Protein AF-A0A705ZGN1-F1 (afdb_monomer_lite)

Sequence (67 aa):
MMRISEKGITLIKEFEGCSLTAYPDPGTGGDPWTIGYGWTHSVDGKPVKPGMMIDEATAERLLKTGL

InterPro domains:
  IPR002196 Glycoside hydrolase, family 24 [PF00959] (13-65)
  IPR023346 Lysozyme-like domain superfamily [SSF53955] (2-66)
  IPR023347 Lysozyme domain superfamily [G3DSA:1.10.530.40] (1-67)
  IPR051018 Bacteriophage Glycosyl Hydrolase 24 [PTHR38107] (2-66)

Structure (mmCIF, N/CA/C/O backbone):
data_AF-A0A705ZGN1-F1
#
_entry.id   AF-A0A705ZGN1-F1
#
loop_
_atom_site.group_PDB
_atom_site.id
_atom_site.type_symbol
_atom_site.label_atom_id
_atom_site.label_alt_id
_atom_site.label_comp_id
_atom_site.label_asym_id
_atom_site.label_entity_id
_atom_site.label_seq_id
_atom_site.pdbx_PDB_ins_code
_atom_site.Cartn_x
_atom_site.Cartn_y
_atom_site.Cartn_z
_atom_site.occupancy
_atom_site.B_iso_or_equiv
_atom_site.auth_seq_id
_atom_site.auth_comp_id
_atom_site.auth_asym_id
_atom_site.auth_atom_id
_atom_site.pdbx_PDB_model_num
ATOM 1 N N . MET A 1 1 ? -26.324 -1.564 -0.610 1.00 60.59 1 MET A N 1
ATOM 2 C CA . MET A 1 1 ? -24.852 -1.516 -0.720 1.00 60.59 1 MET A CA 1
ATOM 3 C C . MET A 1 1 ? -24.304 -1.076 0.625 1.00 60.59 1 MET A C 1
ATOM 5 O O . MET A 1 1 ? -24.745 -0.034 1.101 1.00 60.59 1 MET A O 1
ATOM 9 N N . MET A 1 2 ? -23.441 -1.865 1.268 1.00 76.50 2 MET A N 1
ATOM 10 C CA . MET A 1 2 ? -22.783 -1.427 2.504 1.00 76.50 2 MET A CA 1
ATOM 11 C C . MET A 1 2 ? -21.679 -0.428 2.150 1.00 76.50 2 MET A C 1
ATOM 13 O O . MET A 1 2 ? -21.019 -0.576 1.128 1.00 76.50 2 MET A O 1
ATOM 17 N N . ARG A 1 3 ? -21.525 0.617 2.961 1.00 86.88 3 ARG A N 1
ATOM 18 C CA . ARG A 1 3 ? -20.431 1.583 2.861 1.00 86.88 3 ARG A CA 1
ATOM 19 C C . ARG A 1 3 ? -19.789 1.685 4.230 1.00 86.88 3 ARG A C 1
ATOM 21 O O . ARG A 1 3 ? -20.489 1.919 5.215 1.00 86.88 3 ARG A O 1
ATOM 28 N N . ILE A 1 4 ? -18.478 1.506 4.284 1.00 91.81 4 ILE A N 1
ATOM 29 C CA . ILE A 1 4 ? -17.717 1.716 5.511 1.00 91.81 4 ILE A CA 1
ATOM 30 C C . ILE A 1 4 ? -17.730 3.214 5.821 1.00 91.81 4 ILE A C 1
ATOM 32 O O . ILE A 1 4 ? -17.611 4.054 4.929 1.00 91.81 4 ILE A O 1
ATOM 36 N N . SER A 1 5 ? -17.941 3.553 7.091 1.00 95.19 5 SER A N 1
ATOM 37 C CA . SER A 1 5 ? -17.905 4.946 7.538 1.00 95.19 5 SER A CA 1
ATOM 38 C C . SER A 1 5 ? -16.488 5.517 7.460 1.00 95.19 5 SER A C 1
ATOM 40 O O . SER A 1 5 ? -15.511 4.775 7.527 1.00 95.19 5 SER A O 1
ATOM 42 N N . GLU A 1 6 ? -16.357 6.842 7.419 1.00 94.50 6 GLU A N 1
ATOM 43 C CA . GLU A 1 6 ? -15.043 7.500 7.457 1.00 94.50 6 GLU A CA 1
ATOM 44 C C . GLU A 1 6 ? -14.231 7.103 8.694 1.00 94.50 6 GLU A C 1
ATOM 46 O O . GLU A 1 6 ? -13.037 6.857 8.586 1.00 94.50 6 GLU A O 1
ATOM 51 N N . LYS A 1 7 ? -14.887 6.934 9.850 1.00 96.56 7 LYS A N 1
ATOM 52 C CA . LYS A 1 7 ? -14.238 6.433 11.072 1.00 96.56 7 LYS A CA 1
ATOM 53 C C . LYS A 1 7 ? -13.676 5.024 10.893 1.00 96.56 7 LYS A C 1
ATOM 55 O O . LYS A 1 7 ? -12.584 4.742 11.368 1.00 96.56 7 LYS A O 1
ATOM 60 N N . GLY A 1 8 ? -14.417 4.152 10.207 1.00 96.56 8 GLY A N 1
ATOM 61 C CA . GLY A 1 8 ? -13.949 2.806 9.879 1.00 96.56 8 GLY A CA 1
ATOM 62 C C . GLY A 1 8 ? -12.746 2.840 8.939 1.00 96.56 8 GLY A C 1
ATOM 63 O O . GLY A 1 8 ? -11.782 2.122 9.164 1.00 96.56 8 GLY A O 1
ATOM 64 N N . ILE A 1 9 ? -12.766 3.728 7.942 1.00 95.81 9 ILE A N 1
ATOM 65 C CA . ILE A 1 9 ? -11.630 3.938 7.037 1.00 95.81 9 ILE A CA 1
ATOM 66 C C . ILE A 1 9 ? -10.404 4.434 7.812 1.00 95.81 9 ILE A C 1
ATOM 68 O O . ILE A 1 9 ? -9.323 3.889 7.626 1.00 95.81 9 ILE A O 1
ATOM 72 N N . THR A 1 10 ? -10.554 5.426 8.694 1.00 96.62 10 THR A N 1
ATOM 73 C CA . THR A 1 10 ? -9.449 5.914 9.536 1.00 96.62 10 THR A CA 1
ATOM 74 C C . THR A 1 10 ? -8.857 4.793 10.381 1.00 96.62 10 THR A C 1
ATOM 76 O O . THR A 1 10 ? -7.642 4.643 10.413 1.00 96.62 10 THR A O 1
ATOM 79 N N . LEU A 1 11 ? -9.705 3.960 10.989 1.00 97.62 11 LEU A N 1
ATOM 80 C CA . LEU A 1 11 ? -9.248 2.833 11.793 1.00 97.62 11 LEU A CA 1
ATOM 81 C C . LEU A 1 11 ? -8.448 1.822 10.956 1.00 97.62 11 LEU A C 1
ATOM 83 O O . LEU A 1 11 ? -7.381 1.393 11.379 1.00 97.62 11 LEU A O 1
ATOM 87 N N . ILE A 1 12 ? -8.916 1.488 9.748 1.00 96.44 12 ILE A N 1
ATOM 88 C CA . ILE A 1 12 ? -8.176 0.609 8.825 1.00 96.44 12 ILE A CA 1
ATOM 89 C C . ILE A 1 12 ? -6.796 1.197 8.519 1.00 96.44 12 ILE A C 1
ATOM 91 O O . ILE A 1 12 ? -5.800 0.490 8.608 1.00 96.44 12 ILE A O 1
ATOM 95 N N . LYS A 1 13 ? -6.716 2.497 8.214 1.00 96.81 13 LYS A N 1
ATOM 96 C CA . LYS A 1 13 ? -5.435 3.159 7.926 1.00 96.81 13 LYS A CA 1
ATOM 97 C C . LYS A 1 13 ? -4.464 3.113 9.101 1.00 96.81 13 LYS A C 1
ATOM 99 O O . LYS A 1 13 ? -3.271 2.946 8.876 1.00 96.81 13 LYS A O 1
ATOM 104 N N . GLU A 1 14 ? -4.962 3.290 10.323 1.00 96.94 14 GLU A N 1
ATOM 105 C CA . GLU A 1 14 ? -4.147 3.225 11.540 1.00 96.94 14 GLU A CA 1
ATOM 106 C C . GLU A 1 14 ? -3.581 1.820 11.775 1.00 96.94 14 GLU A C 1
ATOM 108 O O . GLU A 1 14 ? -2.421 1.696 12.160 1.00 96.94 14 GLU A O 1
ATOM 113 N N . PHE A 1 15 ? -4.371 0.772 11.520 1.00 96.19 15 PHE A N 1
ATOM 114 C CA . PHE A 1 15 ? -3.924 -0.612 11.692 1.00 96.19 15 PHE A CA 1
ATOM 115 C C . PHE A 1 15 ? -3.002 -1.100 10.570 1.00 96.19 15 PHE A C 1
ATOM 117 O O . PHE A 1 15 ? -2.004 -1.755 10.859 1.00 96.19 15 PHE A O 1
ATOM 124 N N . GLU A 1 16 ? -3.324 -0.795 9.312 1.00 95.75 16 GLU A N 1
ATOM 125 C CA . GLU A 1 16 ? -2.556 -1.259 8.146 1.00 95.75 16 GLU A CA 1
ATOM 126 C C . GLU A 1 16 ? -1.270 -0.446 7.933 1.00 95.75 16 GLU A C 1
ATOM 128 O O . GLU A 1 16 ? -0.257 -0.970 7.469 1.00 95.75 16 GLU A O 1
ATOM 133 N N . GLY A 1 17 ? -1.290 0.848 8.270 1.00 96.56 17 GLY A N 1
ATOM 134 C CA . GLY A 1 17 ? -0.236 1.781 7.881 1.00 96.56 17 GLY A CA 1
ATOM 135 C C . GLY A 1 17 ? -0.199 2.032 6.367 1.00 96.56 17 GLY A C 1
ATOM 136 O O . GLY A 1 17 ? -0.901 1.400 5.584 1.00 96.56 17 GLY A O 1
ATOM 137 N N . C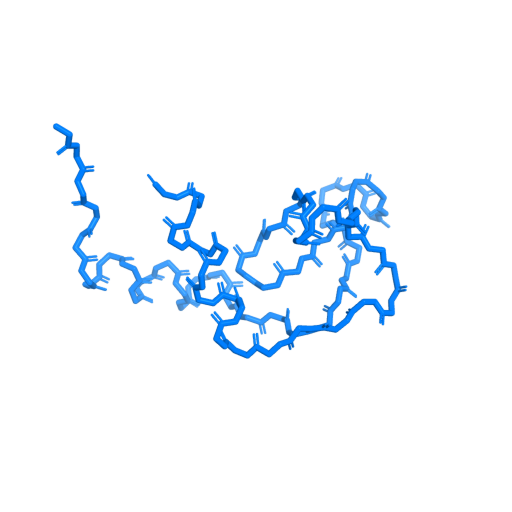YS A 1 18 ? 0.611 3.001 5.933 1.00 97.81 18 CYS A N 1
ATOM 138 C CA . CYS A 1 18 ? 0.742 3.353 4.517 1.00 97.81 18 CYS A CA 1
ATOM 139 C C . CYS A 1 18 ? 2.194 3.231 4.062 1.00 97.81 18 CYS A C 1
ATOM 141 O O . CYS A 1 18 ? 3.072 3.890 4.622 1.00 97.81 18 CYS A O 1
ATOM 143 N N . SER A 1 19 ? 2.434 2.446 3.007 1.00 98.00 19 SER A N 1
ATOM 144 C CA . SER A 1 19 ? 3.718 2.431 2.301 1.00 98.00 19 SER A CA 1
ATOM 145 C C . SER A 1 19 ? 3.566 2.964 0.881 1.00 98.00 19 SER A C 1
ATOM 147 O O . SER A 1 19 ? 2.957 2.328 0.022 1.00 98.00 19 SER A O 1
ATOM 149 N N . LEU A 1 20 ? 4.168 4.121 0.607 1.00 98.50 20 LEU A N 1
ATOM 150 C CA . LEU A 1 20 ? 4.164 4.729 -0.730 1.00 98.50 20 LEU A CA 1
ATOM 151 C C . LEU A 1 20 ? 5.116 4.040 -1.715 1.00 98.50 20 LEU A C 1
ATOM 153 O O . LEU A 1 20 ? 5.036 4.286 -2.916 1.00 98.50 20 LEU A O 1
ATOM 157 N N . THR A 1 21 ? 5.985 3.161 -1.222 1.00 98.31 21 THR A N 1
ATOM 158 C CA . THR A 1 21 ? 6.882 2.330 -2.028 1.00 98.31 21 THR A CA 1
ATOM 159 C C . THR A 1 21 ? 6.467 0.872 -1.889 1.00 98.31 21 THR A C 1
ATOM 161 O O . THR A 1 21 ? 6.171 0.412 -0.784 1.00 98.31 21 THR A O 1
ATOM 164 N N . ALA A 1 22 ? 6.456 0.140 -3.002 1.00 98.19 22 ALA A N 1
ATOM 165 C CA . ALA A 1 22 ? 6.146 -1.282 -3.000 1.00 98.19 22 ALA A CA 1
ATOM 166 C C . ALA A 1 22 ? 7.125 -2.072 -2.119 1.00 98.19 22 ALA A C 1
ATOM 168 O O . ALA A 1 22 ? 8.341 -1.867 -2.186 1.00 98.19 22 ALA A O 1
ATOM 169 N N . TYR A 1 23 ? 6.589 -3.009 -1.345 1.00 96.94 23 TYR A N 1
ATOM 170 C CA . TYR A 1 23 ? 7.332 -3.903 -0.464 1.00 96.94 23 TYR A CA 1
ATOM 171 C C . TYR A 1 23 ? 6.922 -5.367 -0.704 1.00 96.94 23 TYR A C 1
ATOM 173 O O . TYR A 1 23 ? 5.836 -5.608 -1.241 1.00 96.94 23 TYR A O 1
ATOM 181 N N . PRO A 1 24 ? 7.783 -6.347 -0.369 1.00 96.75 24 PRO A N 1
ATOM 182 C CA . PRO A 1 24 ? 7.428 -7.757 -0.496 1.00 96.75 24 PRO A CA 1
ATOM 183 C C . PRO A 1 24 ? 6.218 -8.074 0.380 1.00 96.75 24 PRO A C 1
ATOM 185 O O . PRO A 1 24 ? 6.167 -7.622 1.527 1.00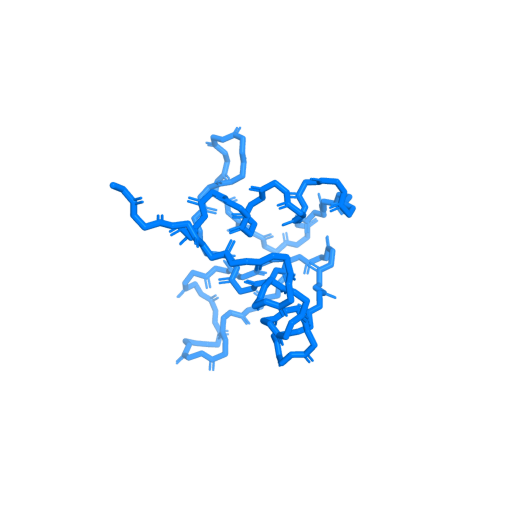 96.75 24 PRO A O 1
ATOM 188 N N . ASP A 1 25 ? 5.266 -8.857 -0.125 1.00 93.69 25 ASP A N 1
ATOM 189 C CA . ASP A 1 25 ? 4.106 -9.229 0.682 1.00 93.69 25 ASP A CA 1
ATOM 190 C C . ASP A 1 25 ? 4.535 -10.009 1.941 1.00 93.69 25 ASP A C 1
ATOM 192 O O . ASP A 1 25 ? 5.323 -10.953 1.833 1.00 93.69 25 ASP A O 1
ATOM 196 N N . PRO A 1 26 ? 4.038 -9.658 3.143 1.00 88.94 26 PRO A N 1
ATOM 197 C CA . PRO A 1 26 ? 4.459 -10.307 4.384 1.00 88.94 26 PRO A CA 1
ATOM 198 C C . PRO A 1 26 ? 4.157 -11.809 4.451 1.00 88.94 26 PRO A C 1
ATOM 200 O O . PRO A 1 26 ? 4.853 -12.535 5.159 1.00 88.94 26 PRO A O 1
ATOM 203 N N . GLY A 1 27 ? 3.122 -12.281 3.747 1.00 91.00 27 GLY A N 1
ATOM 204 C CA . GLY A 1 27 ? 2.717 -13.687 3.749 1.00 91.00 27 GLY A CA 1
ATOM 205 C C . GLY A 1 27 ? 3.574 -14.570 2.841 1.00 91.00 27 GLY A C 1
ATOM 206 O O . GLY A 1 27 ? 3.768 -15.749 3.133 1.00 91.00 27 GLY A O 1
ATOM 207 N N . THR A 1 28 ? 4.102 -14.008 1.755 1.00 91.88 28 THR A N 1
ATOM 208 C CA . THR A 1 28 ? 4.894 -14.736 0.747 1.00 91.88 28 THR A CA 1
ATOM 209 C C . THR A 1 28 ? 6.386 -14.400 0.774 1.00 91.88 28 THR A C 1
ATOM 211 O O . THR A 1 28 ? 7.203 -15.183 0.292 1.00 91.88 28 THR A O 1
ATOM 214 N N . GLY A 1 29 ? 6.759 -13.246 1.329 1.00 87.62 29 GLY A N 1
ATOM 215 C CA . GLY A 1 29 ? 8.114 -12.696 1.300 1.00 87.62 29 GLY A CA 1
ATOM 216 C C . GLY A 1 29 ? 8.554 -12.189 -0.079 1.00 87.62 29 GLY A C 1
ATOM 217 O O . GLY A 1 29 ? 9.740 -11.913 -0.267 1.00 87.62 29 GLY A O 1
ATOM 218 N N . GLY A 1 30 ? 7.638 -12.084 -1.049 1.00 86.75 30 GLY A N 1
ATOM 219 C CA . GLY A 1 30 ? 7.963 -11.798 -2.445 1.00 86.75 30 GLY A CA 1
ATOM 220 C C . GLY A 1 30 ? 6.741 -11.399 -3.264 1.00 86.75 30 GLY A C 1
ATOM 221 O O . GLY A 1 30 ? 6.166 -10.345 -3.017 1.00 86.75 30 GLY A O 1
ATOM 222 N N . ASP A 1 31 ? 6.396 -12.211 -4.267 1.00 88.81 31 ASP A N 1
ATOM 223 C CA . ASP A 1 31 ? 5.200 -12.016 -5.091 1.00 88.81 31 ASP A CA 1
ATOM 224 C C . ASP A 1 31 ? 3.945 -12.628 -4.425 1.00 88.81 31 ASP A C 1
ATOM 226 O O . ASP A 1 31 ? 4.006 -13.777 -3.976 1.00 88.81 31 ASP A O 1
ATOM 230 N N . PRO A 1 32 ? 2.784 -11.940 -4.457 1.00 94.56 32 PRO A N 1
ATOM 231 C CA . PRO A 1 32 ? 2.570 -10.608 -5.038 1.00 94.56 32 PRO A CA 1
ATOM 232 C C . PRO A 1 32 ? 3.224 -9.505 -4.197 1.00 94.56 32 PRO A C 1
ATOM 234 O O . PRO A 1 32 ? 3.366 -9.660 -3.000 1.00 94.56 32 PRO A O 1
ATOM 237 N N . TRP A 1 33 ? 3.592 -8.374 -4.801 1.00 97.50 33 TRP A N 1
ATOM 238 C CA . TRP A 1 33 ? 4.080 -7.220 -4.035 1.00 97.50 33 TRP A CA 1
ATOM 239 C C . TRP A 1 33 ? 2.926 -6.388 -3.488 1.00 97.50 33 TRP A C 1
ATOM 241 O O . TRP A 1 33 ? 1.870 -6.287 -4.118 1.00 97.50 33 TRP A O 1
ATOM 251 N N . THR A 1 34 ? 3.176 -5.725 -2.364 1.00 97.75 34 THR A N 1
ATOM 252 C CA . THR A 1 34 ? 2.185 -4.924 -1.647 1.00 97.75 34 THR A CA 1
ATOM 253 C C . THR A 1 34 ? 2.551 -3.441 -1.679 1.00 97.75 34 THR A C 1
ATOM 255 O O . THR A 1 34 ? 3.728 -3.078 -1.653 1.00 97.75 34 THR A O 1
ATOM 258 N N . ILE A 1 35 ? 1.555 -2.555 -1.767 1.00 98.44 35 ILE A N 1
ATOM 259 C CA . ILE A 1 35 ? 1.732 -1.093 -1.733 1.00 98.44 35 ILE A CA 1
ATOM 260 C C . ILE A 1 35 ? 0.521 -0.402 -1.081 1.00 98.44 35 ILE A C 1
ATOM 262 O O . ILE A 1 35 ? -0.566 -0.969 -1.010 1.00 98.44 35 ILE A O 1
ATOM 266 N N . GLY A 1 36 ? 0.680 0.830 -0.596 1.00 98.25 36 GLY A N 1
ATOM 267 C CA . GLY A 1 36 ? -0.385 1.582 0.071 1.00 98.25 36 GLY A CA 1
ATOM 268 C C . GLY A 1 36 ? -0.805 0.933 1.392 1.00 98.25 36 GLY A C 1
ATOM 269 O O . GLY A 1 36 ? 0.052 0.621 2.215 1.00 98.25 36 GLY A O 1
ATOM 270 N N . TYR A 1 37 ? -2.116 0.741 1.567 1.00 97.81 37 TYR A N 1
ATOM 271 C CA . TYR A 1 37 ? -2.744 0.076 2.716 1.00 97.81 37 TYR A CA 1
ATOM 272 C C . TYR A 1 37 ? -3.019 -1.404 2.392 1.00 97.81 37 TYR A C 1
ATOM 274 O O . TYR A 1 37 ? -4.172 -1.801 2.230 1.00 97.81 37 TYR A O 1
ATOM 282 N N . GLY A 1 38 ? -1.968 -2.201 2.174 1.00 96.44 38 GLY A N 1
ATOM 283 C CA . GLY A 1 38 ? -2.116 -3.643 1.922 1.00 96.44 38 GLY A CA 1
ATOM 284 C C . GLY A 1 38 ? -2.567 -4.039 0.503 1.00 96.44 38 GLY A C 1
ATOM 285 O O . GLY A 1 38 ? -3.062 -5.145 0.299 1.00 96.44 38 GLY A O 1
ATOM 286 N N . TRP A 1 39 ? -2.420 -3.172 -0.503 1.00 97.75 39 TRP A N 1
ATOM 287 C CA . TRP A 1 39 ? -2.897 -3.442 -1.866 1.00 97.75 39 TRP A CA 1
ATOM 288 C C . TRP A 1 39 ? -1.934 -4.328 -2.670 1.00 97.75 39 TRP A C 1
ATOM 290 O O . TRP A 1 39 ? -0.770 -3.969 -2.838 1.00 97.75 39 TRP A O 1
ATOM 300 N N . THR A 1 40 ? -2.434 -5.433 -3.238 1.00 97.31 40 THR A N 1
ATOM 301 C CA . THR A 1 40 ? -1.640 -6.421 -4.008 1.00 97.31 40 THR A CA 1
ATOM 302 C C . THR A 1 40 ? -2.054 -6.564 -5.480 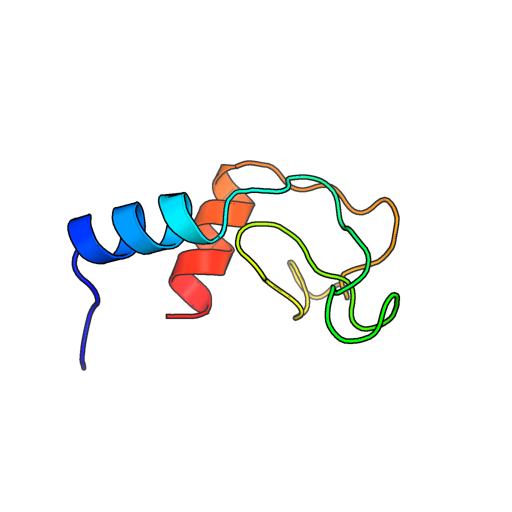1.00 97.31 40 THR A C 1
ATOM 304 O O . THR A 1 40 ? -1.462 -7.340 -6.234 1.00 97.31 40 THR A O 1
ATOM 307 N N . HIS A 1 41 ? -3.069 -5.820 -5.929 1.00 96.88 41 HIS A N 1
ATOM 308 C CA . HIS A 1 41 ? -3.530 -5.838 -7.322 1.00 96.88 41 HIS A CA 1
ATOM 309 C C . HIS A 1 41 ? -2.845 -4.760 -8.171 1.00 96.88 41 HIS A C 1
ATOM 311 O O . HIS A 1 41 ? -2.102 -3.922 -7.674 1.00 96.88 41 HIS A O 1
ATOM 317 N N . SER A 1 42 ? -3.119 -4.733 -9.476 1.00 97.31 42 SER A N 1
ATOM 318 C CA . SER A 1 42 ? -2.549 -3.720 -10.367 1.00 97.31 42 SER A CA 1
ATOM 319 C C . SER A 1 42 ? -2.900 -2.285 -9.951 1.00 97.31 42 SER A C 1
ATOM 321 O O . SER A 1 42 ? -4.043 -1.991 -9.602 1.00 97.31 42 SER A O 1
ATOM 323 N N . VAL A 1 43 ? -1.931 -1.379 -10.079 1.00 97.88 43 VAL A N 1
ATOM 324 C CA . VAL A 1 43 ? -2.111 0.074 -9.978 1.00 97.88 43 VAL A CA 1
ATOM 325 C C . VAL A 1 43 ? -2.105 0.640 -11.394 1.00 97.88 43 VAL A C 1
ATOM 327 O 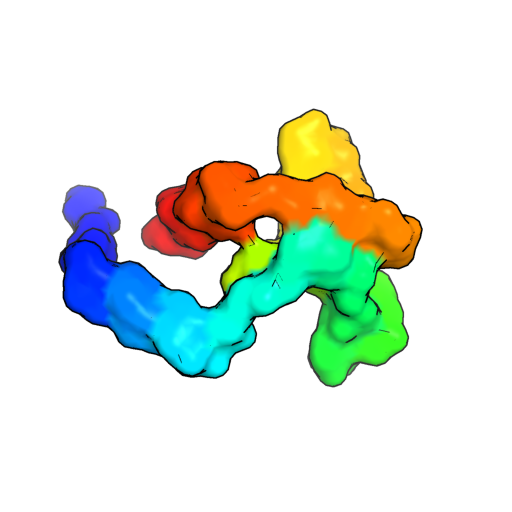O . VAL A 1 43 ? -1.136 0.476 -12.134 1.00 97.88 43 VAL A O 1
ATOM 330 N N . ASP A 1 44 ? -3.222 1.244 -11.801 1.00 95.69 44 ASP A N 1
ATOM 331 C CA . ASP A 1 44 ? -3.419 1.837 -13.134 1.00 95.69 44 ASP A CA 1
ATOM 332 C C . ASP A 1 44 ? -3.021 0.895 -14.287 1.00 95.69 44 ASP A C 1
ATOM 334 O O . ASP A 1 44 ? -2.332 1.256 -15.241 1.00 95.69 44 ASP A O 1
ATOM 338 N N . GLY A 1 45 ? -3.447 -0.366 -14.162 1.00 96.38 45 GLY A N 1
ATOM 339 C CA . GLY A 1 45 ? -3.210 -1.422 -15.148 1.00 96.38 45 GLY A CA 1
ATOM 340 C C . GLY A 1 45 ? -1.825 -2.072 -15.084 1.00 96.38 45 GLY A C 1
ATOM 341 O O . GLY A 1 45 ? -1.572 -3.011 -15.837 1.00 96.38 45 GLY A O 1
ATOM 342 N N . LYS A 1 46 ? -0.935 -1.630 -14.186 1.00 96.88 46 LYS A N 1
ATOM 343 C CA . LYS A 1 46 ? 0.404 -2.207 -14.010 1.00 96.88 46 LYS A CA 1
ATOM 344 C C . LYS A 1 46 ? 0.477 -3.042 -12.730 1.00 96.88 46 LYS A C 1
ATOM 346 O O . LYS A 1 46 ? 0.046 -2.556 -11.688 1.00 96.88 46 LYS A O 1
ATOM 351 N N . PRO A 1 47 ? 1.043 -4.260 -12.765 1.00 97.06 47 PRO A N 1
ATOM 352 C CA . PRO A 1 47 ? 1.249 -5.048 -11.553 1.00 97.06 47 PRO A CA 1
ATOM 353 C C . PRO A 1 47 ? 2.205 -4.327 -10.596 1.00 97.06 47 PRO A C 1
ATOM 355 O O . PRO A 1 47 ? 3.181 -3.716 -11.048 1.00 97.06 47 PRO A O 1
ATOM 358 N N . VAL A 1 48 ? 1.945 -4.430 -9.291 1.00 97.94 48 VAL A N 1
ATOM 359 C CA . VAL A 1 48 ? 2.859 -3.934 -8.253 1.00 97.94 48 VAL A CA 1
ATOM 360 C C . VAL A 1 48 ? 4.154 -4.732 -8.328 1.00 97.94 48 VAL A C 1
ATOM 362 O O . VAL A 1 48 ? 4.138 -5.955 -8.463 1.00 97.94 48 VAL A O 1
ATOM 365 N N . LYS A 1 49 ? 5.281 -4.025 -8.310 1.00 97.06 49 LYS A N 1
ATOM 366 C CA . LYS A 1 49 ? 6.624 -4.584 -8.484 1.00 97.06 49 LYS A CA 1
ATOM 367 C C . LYS A 1 49 ? 7.633 -3.808 -7.636 1.00 97.06 49 LYS A C 1
ATOM 369 O O . LYS A 1 49 ? 7.371 -2.639 -7.334 1.00 97.06 49 LYS A O 1
ATOM 374 N N . PRO A 1 50 ? 8.796 -4.402 -7.308 1.00 97.12 50 PRO A N 1
ATOM 375 C CA . PRO A 1 50 ? 9.838 -3.708 -6.562 1.00 97.12 50 PRO A CA 1
ATOM 376 C C . PRO A 1 50 ? 10.218 -2.383 -7.230 1.00 97.12 50 PRO A C 1
ATOM 378 O O . PRO A 1 50 ? 10.408 -2.320 -8.446 1.00 97.12 50 PRO A O 1
ATOM 381 N N . GLY A 1 51 ? 10.317 -1.324 -6.427 1.00 96.44 51 GLY A N 1
ATOM 382 C CA . GLY A 1 51 ? 10.639 0.029 -6.892 1.00 96.44 51 GLY A CA 1
ATOM 383 C C . GLY A 1 51 ? 9.450 0.831 -7.433 1.00 96.44 51 GLY A C 1
ATOM 384 O O . GLY A 1 51 ? 9.624 2.002 -7.765 1.00 96.44 51 GLY A O 1
ATOM 385 N N . MET A 1 52 ? 8.242 0.255 -7.503 1.00 98.19 52 MET A N 1
ATOM 386 C CA . MET A 1 52 ? 7.033 1.037 -7.767 1.00 98.19 52 MET A CA 1
ATOM 387 C C . MET A 1 52 ? 6.773 2.002 -6.605 1.00 98.19 52 MET A C 1
ATOM 389 O O . MET A 1 52 ? 6.828 1.607 -5.441 1.00 98.19 52 MET A O 1
ATOM 393 N N . MET A 1 53 ? 6.464 3.254 -6.939 1.00 98.50 53 MET A N 1
ATOM 394 C CA . MET A 1 53 ? 6.085 4.293 -5.987 1.00 98.50 53 MET A CA 1
ATOM 395 C C . MET A 1 53 ? 4.748 4.905 -6.394 1.00 98.50 53 MET A C 1
ATOM 397 O O . MET A 1 53 ? 4.469 5.050 -7.586 1.00 98.50 53 MET A O 1
ATOM 401 N N . ILE A 1 54 ? 3.945 5.273 -5.404 1.00 98.50 54 ILE A N 1
ATOM 402 C CA . ILE A 1 54 ? 2.678 5.987 -5.571 1.00 98.50 54 ILE A CA 1
ATOM 403 C C . ILE A 1 54 ? 2.643 7.209 -4.655 1.00 98.50 54 ILE A C 1
ATOM 405 O O . ILE A 1 54 ? 3.417 7.308 -3.706 1.00 98.50 54 ILE A O 1
ATOM 409 N N . ASP A 1 55 ? 1.738 8.140 -4.931 1.00 98.50 55 ASP A N 1
ATOM 410 C CA . ASP A 1 55 ? 1.423 9.223 -4.006 1.00 98.50 55 ASP A CA 1
ATOM 411 C C . ASP A 1 55 ? 0.323 8.813 -3.014 1.00 98.50 55 ASP A C 1
ATOM 413 O O . ASP A 1 55 ? -0.354 7.788 -3.163 1.00 98.50 55 ASP A O 1
ATOM 417 N N . GLU A 1 56 ? 0.134 9.635 -1.981 1.00 98.06 56 GLU A N 1
ATOM 418 C CA . GLU A 1 56 ? -0.910 9.416 -0.976 1.00 98.06 56 GLU A CA 1
ATOM 419 C C . GLU A 1 56 ? -2.305 9.384 -1.610 1.00 98.06 56 GLU A C 1
ATOM 421 O O . GLU A 1 56 ? -3.124 8.540 -1.258 1.00 98.06 56 GLU A O 1
ATOM 426 N N . ALA A 1 57 ? -2.570 10.240 -2.604 1.00 98.19 57 ALA A N 1
ATOM 427 C CA . ALA A 1 57 ? -3.856 10.280 -3.297 1.00 98.19 57 ALA A CA 1
ATOM 428 C C . ALA A 1 57 ? -4.187 8.946 -3.990 1.00 98.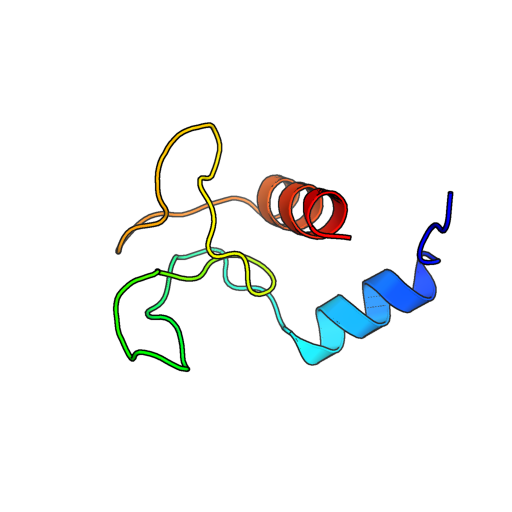19 57 ALA A C 1
ATOM 430 O O . ALA A 1 57 ? -5.335 8.492 -3.977 1.00 98.19 57 ALA A O 1
ATOM 431 N N . THR A 1 58 ? -3.182 8.286 -4.562 1.00 98.38 58 THR A N 1
ATOM 432 C CA . THR A 1 58 ? -3.325 6.954 -5.141 1.00 98.38 58 THR A CA 1
ATOM 433 C C . THR A 1 58 ? -3.536 5.908 -4.055 1.00 98.38 58 THR A C 1
ATOM 435 O O . THR A 1 58 ? -4.468 5.119 -4.186 1.00 98.38 58 THR A O 1
ATOM 438 N N . ALA A 1 59 ? -2.774 5.925 -2.957 1.00 98.31 59 ALA A N 1
ATOM 439 C CA . ALA A 1 59 ? -2.980 4.994 -1.840 1.00 98.31 59 ALA A CA 1
ATOM 440 C C . ALA A 1 59 ? -4.409 5.090 -1.262 1.00 98.31 59 ALA A C 1
ATOM 442 O O . ALA A 1 59 ? -5.076 4.076 -1.056 1.00 98.31 59 ALA A O 1
ATOM 443 N N . GLU A 1 60 ? -4.918 6.312 -1.097 1.00 97.75 60 GLU A N 1
ATOM 444 C CA . GLU A 1 60 ? -6.290 6.614 -0.674 1.00 97.75 60 GLU A CA 1
ATOM 445 C C . GLU A 1 60 ? -7.346 6.063 -1.637 1.00 97.75 60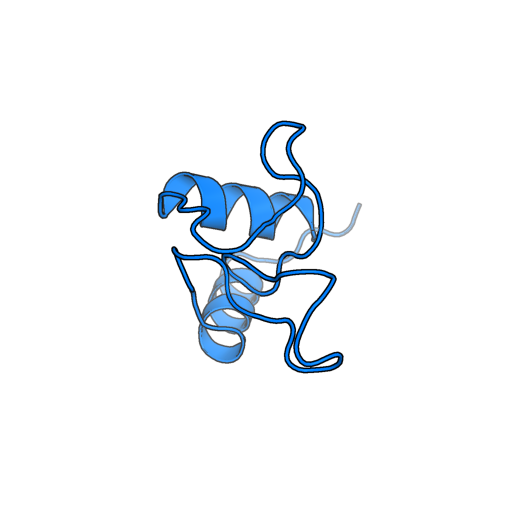 GLU A C 1
ATOM 447 O O . GLU A 1 60 ? -8.368 5.510 -1.219 1.00 97.75 60 GLU A O 1
ATOM 452 N N . ARG A 1 61 ? -7.116 6.214 -2.945 1.00 97.62 61 ARG A N 1
ATOM 453 C CA . ARG A 1 61 ? -8.001 5.677 -3.983 1.00 97.62 61 ARG A CA 1
ATOM 454 C C . ARG A 1 61 ? -8.012 4.151 -3.967 1.00 97.62 61 ARG A C 1
ATOM 456 O O . ARG A 1 61 ? -9.089 3.567 -4.084 1.00 97.62 61 ARG A O 1
ATOM 463 N N . LEU A 1 62 ? -6.850 3.515 -3.824 1.00 97.88 62 LEU A N 1
ATOM 464 C CA . LEU A 1 62 ? -6.727 2.056 -3.791 1.00 97.88 62 LEU A CA 1
ATOM 465 C C . LEU A 1 62 ? -7.450 1.472 -2.577 1.00 97.88 62 LEU A C 1
ATOM 467 O O . LEU A 1 62 ? -8.260 0.564 -2.748 1.00 97.88 62 LEU A O 1
ATOM 471 N N . LEU A 1 63 ? -7.272 2.063 -1.389 1.00 96.94 63 LEU A N 1
ATOM 472 C CA . LEU A 1 63 ? -8.009 1.653 -0.192 1.00 96.94 63 LEU A CA 1
ATOM 473 C C . LEU A 1 63 ? -9.520 1.706 -0.430 1.00 96.94 63 LEU A C 1
ATOM 475 O O . LEU A 1 63 ? -10.211 0.723 -0.215 1.00 96.94 63 LEU A O 1
ATOM 479 N N . LYS A 1 64 ? -10.041 2.819 -0.955 1.00 94.75 64 LYS A N 1
ATOM 480 C CA . LYS A 1 64 ? -11.481 2.954 -1.246 1.00 94.75 64 LYS A CA 1
ATOM 481 C C . LYS A 1 64 ? -11.981 2.007 -2.338 1.00 94.75 64 LYS A C 1
ATOM 483 O O . LYS A 1 64 ? -13.176 1.757 -2.395 1.00 94.75 64 LYS A O 1
ATOM 488 N N . THR A 1 65 ? -11.099 1.540 -3.219 1.00 94.69 65 THR A N 1
ATOM 489 C CA . THR A 1 65 ? -11.438 0.587 -4.286 1.00 94.69 65 THR A CA 1
ATOM 490 C C . THR A 1 65 ? -11.534 -0.843 -3.751 1.00 94.69 65 THR A C 1
ATOM 492 O O . THR A 1 65 ? -12.310 -1.631 -4.280 1.00 94.69 65 THR A O 1
ATOM 495 N N . GLY A 1 66 ? -10.747 -1.181 -2.724 1.00 91.00 66 GLY A N 1
ATOM 496 C CA . GLY A 1 66 ? -10.729 -2.510 -2.108 1.00 91.00 66 GLY A CA 1
ATOM 497 C C . GLY A 1 66 ? -11.801 -2.761 -1.042 1.00 91.00 66 GLY A C 1
ATOM 498 O O . GLY A 1 66 ? -11.911 -3.895 -0.580 1.00 91.00 66 GLY A O 1
ATOM 499 N N . LEU A 1 67 ? -12.565 -1.735 -0.648 1.00 89.88 67 LEU A N 1
ATOM 500 C CA . LEU A 1 67 ? -13.649 -1.803 0.347 1.00 89.88 67 LEU A CA 1
ATOM 501 C C . LEU A 1 67 ? -15.025 -1.883 -0.325 1.00 89.88 67 LEU A C 1
ATOM 503 O O . LEU A 1 67 ? -15.892 -2.599 0.224 1.00 89.88 67 LEU A O 1
#

Foldseek 3Di:
DDDDDPVRLVVLCVVQPFAQFWAAQPVPNHPQIAHQRGDRQDQPPHGRDHGHGDDNVSSVVRSRVVD

Radius of gyration: 11.96 Å; chains: 1; bounding box: 36×25×27 Å

pLDDT: mean 95.08, std 5.7, range [60.59, 98.5]

Organism: Salmonella typhimurium (NCBI:txid90371)

Secondary structure (DSSP, 8-state):
-----HHHHHHHHHHH--EEEEEE-TTTSSSSEEEETTB-S-BTTB---TT-B--HHHHHHHHHHH-